Protein AF-A0A8K0KTD8-F1 (afdb_monomer_lite)

Foldseek 3Di:
DWDADPVRDIFWFDDDDPPPQLLLLAPVVPDDPVSNVVSLVVQLVCLVVTGDPVCSVVSVVVSVVSNVVRD

Organism: Ladona fulva (NCBI:txid123851)

Structure (mmCIF, N/CA/C/O backbone):
data_AF-A0A8K0KTD8-F1
#
_entry.id   AF-A0A8K0KTD8-F1
#
loop_
_atom_site.group_PDB
_atom_site.id
_atom_site.type_symbol
_atom_site.label_atom_id
_atom_site.label_alt_id
_atom_site.label_comp_id
_atom_site.label_asym_id
_atom_site.label_entity_id
_atom_site.label_seq_id
_atom_site.pdbx_PDB_ins_code
_atom_site.Cartn_x
_atom_site.Cartn_y
_atom_site.Cartn_z
_atom_site.occupancy
_atom_site.B_iso_or_equiv
_atom_site.auth_seq_id
_atom_site.auth_comp_id
_atom_site.auth_asym_id
_atom_site.auth_atom_id
_atom_site.pdbx_PDB_model_num
ATOM 1 N N . MET A 1 1 ? -5.329 -8.828 7.374 1.00 87.75 1 MET A N 1
ATOM 2 C CA . MET A 1 1 ? -5.316 -9.230 8.787 1.00 87.75 1 MET A CA 1
ATOM 3 C C . MET A 1 1 ? -6.398 -8.447 9.494 1.00 87.75 1 MET A C 1
ATOM 5 O O . MET A 1 1 ? -6.551 -7.270 9.203 1.00 87.75 1 MET A O 1
ATOM 9 N N . VAL A 1 2 ? -7.161 -9.099 10.362 1.00 90.44 2 VAL A N 1
ATOM 10 C CA . VAL A 1 2 ? -8.233 -8.466 11.136 1.00 90.44 2 VAL A CA 1
ATOM 11 C C . VAL A 1 2 ? -7.868 -8.594 12.610 1.00 90.44 2 VAL A C 1
ATOM 13 O O . VAL A 1 2 ? -7.409 -9.658 13.023 1.00 90.44 2 VAL A O 1
ATOM 16 N N . HIS A 1 3 ? -8.021 -7.524 13.382 1.00 89.56 3 HIS A N 1
ATOM 17 C CA . HIS A 1 3 ? -7.732 -7.509 14.816 1.00 89.56 3 HIS A CA 1
ATOM 18 C C . HIS A 1 3 ? -8.752 -6.646 15.562 1.00 89.56 3 HIS A C 1
ATOM 20 O O . HIS A 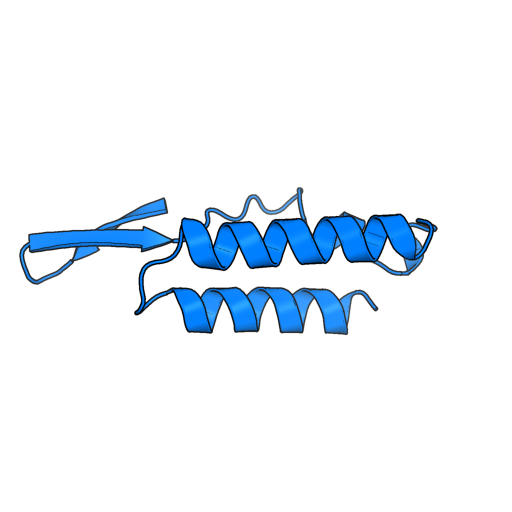1 3 ? -9.453 -5.836 14.959 1.00 89.56 3 HIS A O 1
ATOM 26 N N . ARG A 1 4 ? -8.853 -6.829 16.880 1.00 93.00 4 ARG A N 1
ATOM 27 C CA . ARG A 1 4 ? -9.749 -6.032 17.723 1.00 93.00 4 ARG A CA 1
ATOM 28 C C . ARG A 1 4 ? -8.980 -4.865 18.332 1.00 93.00 4 ARG A C 1
ATOM 30 O O . ARG A 1 4 ? -7.905 -5.076 18.891 1.00 93.00 4 ARG A O 1
ATOM 37 N N . LYS A 1 5 ? -9.521 -3.658 18.204 1.00 90.75 5 LYS A N 1
ATOM 38 C CA . LYS A 1 5 ? -8.941 -2.436 18.767 1.00 90.75 5 LYS A CA 1
ATOM 39 C C . LYS A 1 5 ? -9.299 -2.294 20.257 1.00 90.75 5 LYS A C 1
ATOM 41 O O . LYS A 1 5 ? -10.251 -2.935 20.713 1.00 90.75 5 LYS A O 1
ATOM 46 N N . PRO A 1 6 ? -8.571 -1.457 21.025 1.00 92.25 6 PRO A N 1
ATOM 47 C CA . PRO A 1 6 ? -8.854 -1.226 22.447 1.00 92.25 6 PRO A CA 1
ATOM 48 C C . PRO A 1 6 ? -10.255 -0.670 22.732 1.00 92.25 6 PRO A C 1
ATOM 50 O O . PRO A 1 6 ? -10.824 -0.960 23.779 1.00 92.25 6 PRO A O 1
ATOM 53 N N . ASP A 1 7 ? -10.828 0.085 21.793 1.00 93.06 7 ASP A N 1
ATOM 54 C CA . ASP A 1 7 ? -12.194 0.621 21.864 1.00 93.06 7 ASP A CA 1
ATOM 55 C C . ASP A 1 7 ? -13.284 -0.422 21.527 1.00 93.06 7 ASP A C 1
ATOM 57 O O . ASP A 1 7 ? -14.475 -0.119 21.537 1.00 93.06 7 ASP A O 1
ATOM 61 N N . GLY A 1 8 ? -12.890 -1.666 21.230 1.00 91.00 8 GLY A N 1
ATOM 62 C CA . GLY A 1 8 ? -13.785 -2.768 20.890 1.00 91.00 8 GLY A CA 1
ATOM 63 C C . GLY A 1 8 ? -14.145 -2.873 19.406 1.00 91.00 8 GLY A C 1
ATOM 64 O O . GLY A 1 8 ? -14.754 -3.883 19.032 1.00 91.00 8 GLY A O 1
ATOM 65 N N . SER A 1 9 ? -13.745 -1.904 18.574 1.00 92.56 9 SER A N 1
ATOM 66 C CA . SER A 1 9 ? -13.943 -1.919 17.119 1.00 92.56 9 SER A CA 1
ATOM 67 C C . SER A 1 9 ? -12.999 -2.904 16.408 1.00 92.56 9 SER A C 1
ATOM 69 O O . SER A 1 9 ? -12.111 -3.512 17.017 1.00 92.56 9 SER A O 1
ATOM 71 N N . ILE A 1 10 ? -13.217 -3.116 15.107 1.00 92.25 10 ILE A N 1
ATOM 72 C CA . ILE A 1 10 ? -12.431 -4.043 14.284 1.00 92.25 10 ILE A CA 1
ATOM 73 C C . ILE A 1 10 ? -11.461 -3.254 13.398 1.00 92.25 10 ILE A C 1
ATOM 75 O O . ILE A 1 10 ? -11.879 -2.497 12.524 1.00 92.25 10 ILE A O 1
ATOM 79 N N . GLY A 1 11 ? -10.162 -3.476 13.594 1.00 91.06 11 GLY A N 1
ATOM 80 C CA . GLY A 1 11 ? -9.099 -2.988 12.720 1.00 91.06 11 GLY A CA 1
ATOM 81 C C . GLY A 1 11 ? -8.776 -3.980 11.606 1.00 91.06 11 GLY A C 1
ATOM 82 O O . GLY A 1 11 ? -8.873 -5.201 11.789 1.00 91.06 11 GLY A O 1
ATOM 83 N N . HIS A 1 12 ? -8.380 -3.467 10.444 1.00 92.31 12 HIS A N 1
ATOM 84 C CA . HIS A 1 12 ? -8.056 -4.284 9.274 1.00 92.31 12 HIS A CA 1
ATOM 85 C C . HIS A 1 12 ? -6.880 -3.718 8.472 1.00 92.31 12 HIS A C 1
ATOM 87 O O . HIS A 1 12 ? -6.719 -2.512 8.313 1.00 92.31 12 HIS A O 1
ATOM 93 N N . SER A 1 13 ? -6.035 -4.623 7.981 1.00 90.38 13 SER A N 1
ATOM 94 C CA . SER A 1 13 ? -4.841 -4.305 7.195 1.00 90.38 13 SER A CA 1
ATOM 95 C C . SER A 1 13 ? -4.560 -5.369 6.137 1.00 90.38 13 SER A C 1
ATOM 97 O O . SER A 1 13 ? -5.081 -6.490 6.195 1.00 90.38 13 SER A O 1
ATOM 99 N N . VAL A 1 14 ? -3.713 -5.063 5.155 1.00 88.75 14 VAL A N 1
ATOM 100 C CA . VAL A 1 14 ? -3.263 -6.057 4.171 1.00 88.75 14 VAL A CA 1
ATOM 101 C C . VAL A 1 14 ? -2.430 -7.140 4.866 1.00 88.75 14 VAL A C 1
ATOM 103 O O . VAL A 1 14 ? -1.565 -6.865 5.690 1.00 88.75 14 VAL A O 1
ATOM 106 N N . TYR A 1 15 ? -2.701 -8.411 4.552 1.00 87.25 15 TYR A N 1
ATOM 107 C CA . TYR A 1 15 ? -1.825 -9.504 4.975 1.00 87.25 15 TYR A CA 1
ATOM 108 C C . TYR A 1 15 ? -0.695 -9.697 3.960 1.00 87.25 15 TYR A C 1
ATOM 110 O O . TYR A 1 15 ? -0.954 -9.988 2.788 1.00 87.25 15 TYR A O 1
ATOM 118 N N . 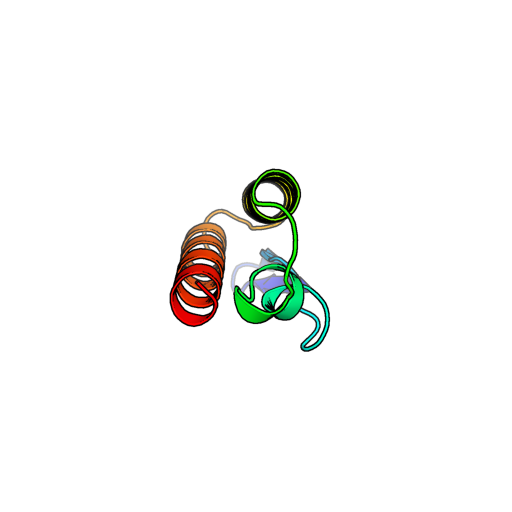HIS A 1 16 ? 0.548 -9.594 4.431 1.00 79.25 16 HIS A N 1
ATOM 119 C CA . HIS A 1 16 ? 1.749 -9.813 3.629 1.00 79.25 16 HIS A CA 1
ATOM 120 C C . HIS A 1 16 ? 2.306 -11.208 3.867 1.00 79.25 16 HIS A C 1
ATOM 122 O O . HIS A 1 16 ? 2.887 -11.496 4.912 1.00 79.25 16 HIS A O 1
ATOM 128 N N . LYS A 1 17 ? 2.160 -12.088 2.872 1.00 76.38 17 LYS A N 1
ATOM 129 C CA . LYS A 1 17 ? 2.886 -13.360 2.868 1.00 76.38 17 LYS A CA 1
ATOM 130 C C . LYS A 1 17 ? 4.341 -13.080 2.465 1.00 76.38 17 LYS A C 1
ATOM 132 O O . LYS A 1 17 ? 4.525 -12.470 1.408 1.00 76.38 17 LYS A O 1
ATOM 137 N N . PRO A 1 18 ? 5.355 -13.585 3.198 1.00 64.50 18 PRO A N 1
ATOM 138 C CA . PRO A 1 18 ? 6.773 -13.278 2.961 1.00 64.50 18 PRO A CA 1
ATOM 139 C C . PRO A 1 18 ? 7.294 -13.524 1.534 1.00 64.50 18 PRO A C 1
ATOM 141 O O . PRO A 1 18 ? 8.368 -13.054 1.186 1.00 64.50 18 PRO A O 1
ATOM 144 N N . ILE A 1 19 ? 6.554 -14.268 0.706 1.00 62.69 19 ILE A N 1
ATOM 145 C CA . ILE A 1 19 ? 7.049 -14.824 -0.559 1.00 62.69 19 ILE A CA 1
ATOM 146 C C . ILE A 1 19 ? 6.395 -14.182 -1.804 1.00 62.69 19 ILE A C 1
ATOM 148 O O . ILE A 1 19 ? 6.884 -14.386 -2.905 1.00 62.69 19 ILE A O 1
ATOM 152 N N . HIS A 1 20 ? 5.308 -13.400 -1.705 1.00 59.06 20 HIS A N 1
ATOM 153 C CA . HIS A 1 20 ? 4.436 -13.205 -2.887 1.00 59.06 20 HIS A CA 1
ATOM 154 C C . HIS A 1 20 ? 4.423 -11.844 -3.604 1.00 59.06 20 HIS A C 1
ATOM 156 O O . HIS A 1 20 ? 3.882 -11.800 -4.704 1.00 59.06 20 HIS A O 1
ATOM 162 N N . ALA A 1 21 ? 4.994 -10.755 -3.075 1.00 56.94 21 ALA A N 1
ATOM 163 C CA . ALA A 1 21 ? 4.876 -9.437 -3.732 1.00 56.94 21 ALA A CA 1
ATOM 164 C C . ALA A 1 21 ? 6.213 -8.740 -4.034 1.00 56.94 21 ALA A C 1
ATOM 166 O O . ALA A 1 21 ? 6.374 -8.192 -5.122 1.00 56.94 21 ALA A O 1
ATOM 167 N N . GLY A 1 22 ? 7.195 -8.809 -3.128 1.00 58.69 22 GLY A N 1
ATOM 168 C CA . GLY A 1 22 ? 8.499 -8.162 -3.332 1.00 58.69 22 GLY A CA 1
ATOM 169 C C . GLY A 1 22 ? 9.282 -8.705 -4.534 1.00 58.69 22 GLY A C 1
ATOM 170 O O . GLY A 1 22 ? 9.951 -7.944 -5.222 1.00 58.69 22 GLY A O 1
ATOM 171 N N . LEU A 1 23 ? 9.128 -9.996 -4.853 1.00 61.66 23 LEU A N 1
ATOM 172 C CA . LEU A 1 23 ? 9.838 -10.647 -5.962 1.00 61.66 23 LEU A CA 1
ATOM 173 C C . LEU A 1 23 ? 9.407 -10.143 -7.349 1.00 61.66 23 LEU A C 1
ATOM 175 O O . LEU A 1 23 ? 10.249 -10.032 -8.233 1.00 61.66 23 LEU A O 1
ATOM 179 N N . TYR A 1 24 ? 8.130 -9.788 -7.540 1.00 63.06 24 TYR A N 1
ATOM 180 C CA . TYR A 1 24 ? 7.640 -9.226 -8.810 1.00 63.06 24 TYR A CA 1
ATOM 181 C C . TYR A 1 24 ? 8.006 -7.752 -8.997 1.00 63.06 24 TYR A C 1
ATOM 183 O O . TYR A 1 24 ? 7.935 -7.233 -10.110 1.00 63.06 24 TYR A O 1
ATOM 191 N N . LEU A 1 25 ? 8.381 -7.073 -7.911 1.00 65.19 25 LEU A N 1
ATOM 192 C CA . LEU A 1 25 ? 8.887 -5.705 -7.955 1.00 65.19 25 LEU A CA 1
ATOM 193 C C . LEU A 1 25 ? 10.407 -5.661 -8.160 1.00 65.19 25 LEU A C 1
ATOM 195 O O . LEU A 1 25 ? 10.925 -4.588 -8.443 1.00 65.19 25 LEU A O 1
ATOM 199 N N . ASN A 1 26 ? 11.104 -6.802 -8.054 1.00 70.12 26 ASN A N 1
ATOM 200 C CA . ASN A 1 26 ? 12.550 -6.917 -8.245 1.00 70.12 26 ASN A CA 1
ATOM 201 C C . ASN A 1 26 ? 12.947 -6.635 -9.698 1.00 70.12 26 ASN A C 1
ATOM 203 O O . ASN A 1 26 ? 12.431 -7.253 -10.623 1.00 70.12 26 ASN A O 1
ATOM 207 N N . ASN A 1 27 ? 13.891 -5.728 -9.915 1.00 63.66 27 ASN A N 1
ATOM 208 C CA . ASN A 1 27 ? 14.413 -5.340 -11.215 1.00 63.66 27 ASN A CA 1
ATOM 209 C C . ASN A 1 27 ? 15.161 -6.505 -11.885 1.00 63.66 27 ASN A C 1
ATOM 211 O O . ASN A 1 27 ? 15.122 -6.647 -13.104 1.00 63.66 27 ASN A O 1
ATOM 215 N N . ASN A 1 28 ? 15.711 -7.426 -11.086 1.00 64.81 28 ASN A N 1
ATOM 216 C CA . ASN A 1 28 ? 16.328 -8.670 -11.556 1.00 64.81 28 ASN A CA 1
ATOM 217 C C . ASN A 1 28 ? 15.308 -9.742 -11.980 1.00 64.81 28 ASN A C 1
ATOM 219 O O . ASN A 1 28 ? 15.698 -10.815 -12.439 1.00 64.81 28 ASN A O 1
ATOM 223 N N . SER A 1 29 ? 14.002 -9.486 -11.849 1.00 66.81 29 SER A N 1
ATOM 224 C CA . SER A 1 29 ? 12.962 -10.419 -12.309 1.00 66.81 29 SER A CA 1
ATOM 225 C C . SER A 1 29 ? 12.794 -10.452 -13.837 1.00 66.81 29 SER A C 1
ATOM 227 O O . SER A 1 29 ? 12.030 -11.270 -14.340 1.00 66.81 29 SER A O 1
ATOM 229 N N . HIS A 1 30 ? 13.493 -9.581 -14.584 1.00 72.31 30 HIS A N 1
ATOM 230 C CA . HIS A 1 30 ? 13.421 -9.452 -16.051 1.00 72.31 30 HIS A CA 1
ATOM 231 C C . HIS A 1 30 ? 11.994 -9.257 -16.606 1.00 72.31 30 HIS A C 1
ATOM 233 O O . HIS A 1 30 ? 11.743 -9.446 -17.797 1.00 72.31 30 HIS A O 1
ATOM 239 N N . HIS A 1 31 ? 11.042 -8.845 -15.764 1.00 75.81 31 HIS A N 1
ATOM 240 C CA . HIS A 1 31 ? 9.678 -8.569 -16.189 1.00 75.81 31 HIS A CA 1
ATOM 241 C C . HIS A 1 31 ? 9.586 -7.258 -16.978 1.00 75.81 31 HIS A C 1
ATOM 243 O O . HIS A 1 31 ? 10.185 -6.231 -16.627 1.00 75.81 31 HIS A O 1
ATOM 249 N N . HIS A 1 32 ? 8.757 -7.277 -18.024 1.00 82.50 32 HIS A N 1
ATOM 250 C CA . HIS A 1 32 ? 8.465 -6.092 -18.821 1.00 82.50 32 HIS A CA 1
ATOM 251 C C . HIS A 1 32 ? 7.921 -4.959 -17.920 1.00 82.50 32 HIS A C 1
ATOM 253 O O . HIS A 1 32 ? 7.118 -5.233 -17.020 1.00 82.50 32 HIS A O 1
ATOM 259 N N . PRO A 1 33 ? 8.307 -3.682 -18.131 1.00 83.56 33 PRO A N 1
ATOM 260 C CA . PRO A 1 33 ? 7.870 -2.565 -17.285 1.00 83.56 33 PRO A CA 1
ATOM 261 C C . PRO A 1 33 ? 6.349 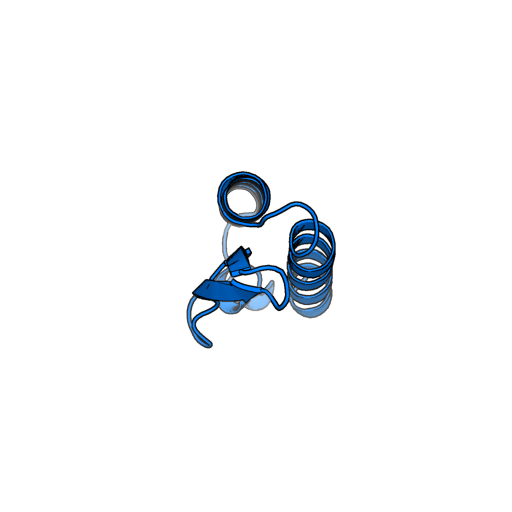-2.474 -17.080 1.00 83.56 33 PRO A C 1
ATOM 263 O O . PRO A 1 33 ? 5.893 -2.154 -15.985 1.00 83.56 33 PRO A O 1
ATOM 266 N N . SER A 1 34 ? 5.548 -2.819 -18.097 1.00 85.25 34 SER A N 1
ATOM 267 C CA . SER A 1 34 ? 4.081 -2.834 -17.976 1.00 85.25 34 SER A CA 1
ATOM 268 C C . SER A 1 34 ? 3.576 -3.825 -16.923 1.00 85.25 34 SER A C 1
ATOM 270 O O . SER A 1 34 ? 2.640 -3.509 -16.191 1.00 85.25 34 SER A O 1
ATOM 272 N N . GLN A 1 35 ? 4.213 -4.992 -16.798 1.00 83.44 35 GLN A N 1
ATOM 273 C CA . GLN A 1 35 ? 3.848 -6.005 -15.812 1.00 83.44 35 GLN A CA 1
ATOM 274 C C . GLN A 1 35 ? 4.168 -5.521 -14.396 1.00 83.44 35 GLN A C 1
ATOM 276 O O . GLN A 1 35 ? 3.331 -5.640 -13.503 1.00 83.44 35 GLN A O 1
ATOM 281 N N . ARG A 1 36 ? 5.336 -4.896 -14.201 1.00 82.38 36 ARG A N 1
ATOM 282 C CA . ARG A 1 36 ? 5.721 -4.292 -12.915 1.00 82.38 36 ARG A CA 1
ATOM 283 C C . ARG A 1 36 ? 4.743 -3.197 -12.490 1.00 82.38 36 ARG A C 1
ATOM 285 O O . ARG A 1 36 ? 4.264 -3.202 -11.358 1.00 82.38 36 ARG A O 1
ATOM 292 N N . ASN A 1 37 ? 4.376 -2.312 -13.415 1.00 85.38 37 ASN A N 1
ATOM 293 C CA . ASN A 1 37 ? 3.405 -1.249 -13.152 1.00 85.38 37 ASN A CA 1
ATOM 294 C C . ASN A 1 37 ? 2.008 -1.801 -12.829 1.00 85.38 37 ASN A C 1
ATOM 296 O O . ASN A 1 37 ? 1.341 -1.291 -11.928 1.00 85.38 37 ASN A O 1
ATOM 300 N N . ALA A 1 38 ? 1.571 -2.861 -13.515 1.00 87.38 38 ALA A N 1
ATOM 301 C CA . ALA A 1 38 ? 0.296 -3.519 -13.229 1.00 87.38 38 ALA A CA 1
ATOM 302 C C . ALA A 1 38 ? 0.277 -4.154 -11.827 1.00 87.38 38 ALA A C 1
ATOM 304 O O . ALA A 1 38 ? -0.706 -4.012 -11.092 1.00 87.38 38 ALA A O 1
ATOM 305 N N . VAL A 1 39 ? 1.378 -4.797 -11.421 1.00 85.81 39 VAL A N 1
ATOM 306 C CA . VAL A 1 39 ? 1.541 -5.349 -10.067 1.00 85.81 39 VAL A CA 1
ATOM 307 C C . VAL A 1 39 ? 1.497 -4.234 -9.023 1.00 85.81 39 VAL A C 1
ATOM 309 O O . VAL A 1 39 ? 0.721 -4.332 -8.073 1.00 85.81 39 VAL A O 1
ATOM 312 N N . LEU A 1 40 ? 2.252 -3.147 -9.214 1.00 86.44 40 LEU A N 1
ATOM 313 C CA . LEU A 1 40 ? 2.248 -2.009 -8.291 1.00 86.44 40 LEU A CA 1
ATOM 314 C C . LEU A 1 40 ? 0.850 -1.387 -8.159 1.00 86.44 40 LEU A C 1
ATOM 316 O O . LEU A 1 40 ? 0.379 -1.171 -7.044 1.00 86.44 40 LEU A O 1
ATOM 320 N N . SER A 1 41 ? 0.160 -1.159 -9.280 1.00 90.38 41 SER A N 1
ATOM 321 C CA . SER A 1 41 ? -1.212 -0.635 -9.294 1.00 90.38 41 SER A CA 1
ATOM 322 C C . SER A 1 41 ? -2.168 -1.528 -8.500 1.00 90.38 41 SER A C 1
ATOM 324 O O . SER A 1 41 ? -2.938 -1.047 -7.666 1.00 90.38 41 SER A O 1
ATOM 326 N N . THR A 1 42 ? -2.059 -2.845 -8.684 1.00 90.56 42 THR A N 1
ATOM 327 C CA . THR A 1 42 ? -2.867 -3.826 -7.952 1.00 90.56 42 THR A CA 1
ATOM 328 C C . THR A 1 42 ? -2.584 -3.783 -6.450 1.00 90.56 42 THR A C 1
ATOM 330 O O . THR A 1 42 ? -3.516 -3.807 -5.649 1.00 90.56 42 THR A O 1
ATOM 333 N N . LEU A 1 43 ? -1.314 -3.694 -6.045 1.00 89.06 43 LEU A N 1
ATOM 334 C CA . LEU A 1 43 ? -0.932 -3.614 -4.632 1.00 89.06 43 LEU A CA 1
ATOM 335 C C . LEU A 1 43 ? -1.431 -2.319 -3.978 1.00 89.06 43 LEU A C 1
ATOM 337 O O . LEU A 1 43 ? -1.993 -2.367 -2.887 1.00 89.06 43 LEU A O 1
ATOM 341 N N . VAL A 1 44 ? -1.310 -1.180 -4.666 1.00 91.19 44 VAL A N 1
ATOM 342 C CA . VAL A 1 44 ? -1.822 0.114 -4.183 1.00 91.19 44 VAL A CA 1
ATOM 343 C C . VAL A 1 44 ? -3.345 0.105 -4.074 1.00 91.19 44 VAL A C 1
ATOM 345 O O . VAL A 1 44 ? -3.893 0.621 -3.102 1.00 91.19 44 VAL A O 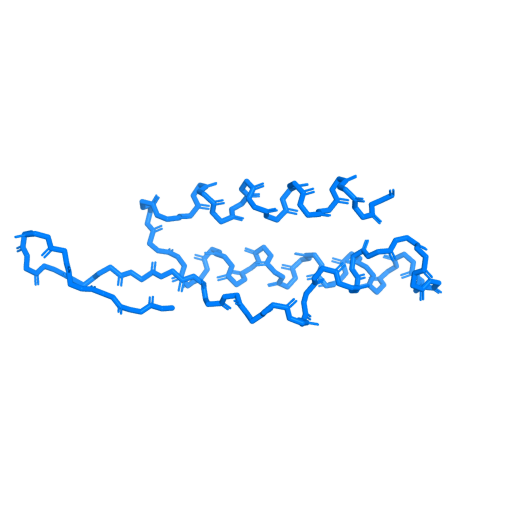1
ATOM 348 N N . ASN A 1 45 ? -4.045 -0.481 -5.047 1.00 93.94 45 ASN A N 1
ATOM 349 C CA . ASN A 1 45 ? -5.496 -0.627 -4.984 1.00 93.94 45 ASN A CA 1
ATOM 350 C C . ASN A 1 45 ? -5.902 -1.472 -3.766 1.00 93.94 45 ASN A C 1
ATOM 352 O O . ASN A 1 45 ? -6.700 -1.025 -2.947 1.00 93.94 45 ASN A O 1
ATOM 356 N N . ARG A 1 46 ? -5.257 -2.628 -3.572 1.00 91.62 46 ARG A N 1
ATOM 357 C CA . ARG A 1 46 ? -5.500 -3.499 -2.414 1.00 91.62 46 ARG A CA 1
ATOM 358 C C . ARG A 1 46 ? -5.237 -2.798 -1.085 1.00 91.62 46 ARG A C 1
ATOM 360 O O . ARG A 1 46 ? -6.040 -2.962 -0.174 1.00 91.62 46 ARG A O 1
ATOM 367 N N . ALA A 1 47 ? -4.171 -2.005 -0.983 1.00 92.25 47 ALA A N 1
ATOM 368 C CA . ALA A 1 47 ? -3.889 -1.195 0.201 1.00 92.25 47 ALA A CA 1
ATOM 369 C C . ALA A 1 47 ? -5.056 -0.257 0.529 1.00 92.25 47 ALA A C 1
ATOM 371 O O . ALA A 1 47 ? -5.529 -0.237 1.659 1.00 92.25 47 ALA A O 1
ATOM 372 N N . LYS A 1 48 ? -5.569 0.462 -0.476 1.00 92.94 48 LYS A N 1
ATOM 373 C CA . LYS A 1 48 ? -6.699 1.389 -0.314 1.00 92.94 48 LYS A CA 1
ATOM 374 C C . LYS A 1 48 ? -8.019 0.694 0.018 1.00 92.94 48 LYS A C 1
ATOM 376 O O . LYS A 1 48 ? -8.858 1.294 0.673 1.00 92.94 48 LYS A O 1
ATOM 381 N N . THR A 1 49 ? -8.224 -0.531 -0.460 1.00 92.88 49 THR A N 1
ATOM 382 C CA . THR A 1 49 ? -9.476 -1.272 -0.245 1.00 92.88 49 THR A CA 1
ATOM 383 C C . THR A 1 49 ? -9.496 -2.049 1.072 1.00 92.88 49 THR A C 1
ATOM 385 O O . THR A 1 49 ? -10.569 -2.262 1.625 1.00 92.88 49 THR A O 1
ATOM 388 N N . ILE A 1 50 ? -8.341 -2.521 1.551 1.00 91.06 50 ILE A N 1
ATOM 389 C CA . ILE A 1 50 ? -8.251 -3.480 2.668 1.00 91.06 50 ILE A CA 1
ATOM 390 C C . ILE A 1 50 ? -7.690 -2.850 3.945 1.00 91.06 50 ILE A C 1
ATOM 392 O O . ILE A 1 50 ? -7.906 -3.399 5.021 1.00 91.06 50 ILE A O 1
ATOM 396 N N . SER A 1 51 ? -6.935 -1.758 3.864 1.00 91.81 51 SER A N 1
ATOM 397 C CA . SER A 1 51 ? -6.440 -1.095 5.069 1.00 91.81 51 SER A CA 1
ATOM 398 C C . SER A 1 51 ? -7.454 -0.083 5.576 1.00 91.81 51 SER A C 1
ATOM 400 O O . SER A 1 51 ? -7.964 0.725 4.801 1.00 91.81 51 SER A O 1
ATOM 402 N N . ASP A 1 52 ? -7.688 -0.088 6.885 1.00 91.81 52 ASP A N 1
ATOM 403 C CA . ASP A 1 52 ? -8.332 1.043 7.547 1.00 91.81 52 ASP A CA 1
ATOM 404 C C . ASP A 1 52 ? -7.439 2.299 7.500 1.00 91.81 52 ASP A C 1
ATOM 406 O O . ASP A 1 52 ? -6.263 2.249 7.120 1.00 91.81 52 ASP A O 1
ATOM 410 N N . GLU A 1 53 ? -7.999 3.452 7.873 1.00 88.44 53 GLU A N 1
ATOM 411 C CA . GLU A 1 53 ? -7.296 4.741 7.800 1.00 88.44 53 GLU A CA 1
ATOM 412 C C . GLU A 1 53 ? -5.986 4.756 8.602 1.00 88.44 53 GLU A C 1
ATOM 414 O O . GLU A 1 53 ? -4.991 5.338 8.163 1.00 88.44 53 GLU A O 1
ATOM 419 N N . GLU A 1 54 ? -5.963 4.064 9.743 1.00 88.31 54 GLU A N 1
ATOM 420 C CA . GLU A 1 54 ? -4.794 3.959 10.618 1.00 88.31 54 GLU A CA 1
ATOM 421 C C . GLU A 1 54 ? -3.664 3.153 9.962 1.00 88.31 54 GLU A C 1
ATOM 423 O O . GLU A 1 54 ? -2.492 3.522 10.070 1.00 88.31 54 GLU A O 1
ATOM 428 N N . ASN A 1 55 ? -4.000 2.082 9.237 1.00 89.50 55 ASN A N 1
ATOM 429 C CA . ASN A 1 55 ? -3.024 1.185 8.619 1.00 89.50 55 ASN A CA 1
ATOM 430 C C . ASN A 1 55 ? -2.663 1.569 7.173 1.00 89.50 55 ASN A C 1
ATOM 432 O O . ASN A 1 55 ? -1.616 1.153 6.669 1.00 89.50 55 ASN A O 1
ATOM 436 N N . LEU A 1 56 ? -3.476 2.379 6.484 1.00 92.81 56 LEU A N 1
ATOM 437 C CA . LEU A 1 56 ? -3.267 2.716 5.070 1.00 92.81 56 LEU A CA 1
ATOM 438 C C . LEU A 1 56 ? -1.921 3.404 4.822 1.00 92.81 56 LEU A C 1
ATOM 440 O O . LEU A 1 56 ? -1.205 3.067 3.877 1.00 92.81 56 LEU A O 1
ATOM 444 N N . LYS A 1 57 ? -1.545 4.360 5.676 1.00 92.31 57 LYS A N 1
ATOM 445 C CA . LYS A 1 57 ? -0.279 5.091 5.520 1.00 92.31 57 LYS A CA 1
ATOM 446 C C . LYS A 1 57 ? 0.930 4.167 5.672 1.00 92.31 57 LYS A C 1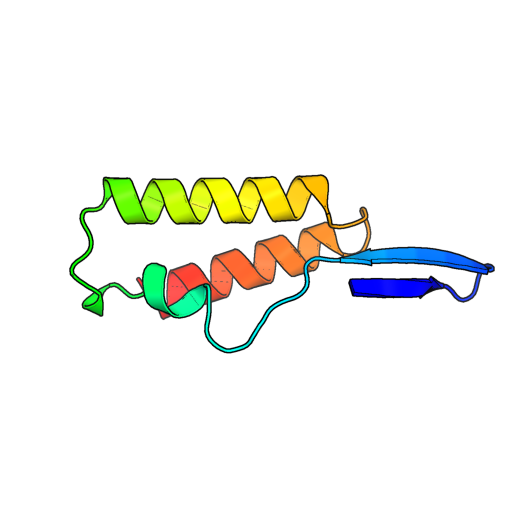
ATOM 448 O O . LYS A 1 57 ? 1.887 4.277 4.904 1.00 92.31 57 LYS A O 1
ATOM 453 N N . GLN A 1 58 ? 0.879 3.259 6.644 1.00 90.38 58 GLN A N 1
ATOM 454 C CA . GLN A 1 58 ? 1.931 2.272 6.865 1.00 90.38 58 GLN A CA 1
ATOM 455 C C . GLN A 1 58 ? 2.048 1.323 5.669 1.00 90.38 58 GLN A C 1
ATOM 457 O O . GLN A 1 58 ? 3.155 1.058 5.202 1.00 90.38 58 GLN A O 1
ATOM 462 N N . GLU A 1 59 ? 0.916 0.886 5.122 1.00 90.81 59 GLU A N 1
ATOM 463 C CA . GLU A 1 59 ? 0.865 0.005 3.958 1.00 90.81 59 GLU A CA 1
ATOM 464 C C . GLU A 1 59 ? 1.470 0.660 2.706 1.00 90.81 59 GLU A C 1
ATOM 466 O O . GLU A 1 59 ? 2.310 0.071 2.025 1.00 90.81 59 GLU A O 1
ATOM 471 N N . LEU A 1 60 ? 1.118 1.918 2.424 1.00 91.62 60 LEU A N 1
ATOM 472 C CA . LEU A 1 60 ? 1.705 2.661 1.305 1.00 91.62 60 LEU A CA 1
ATOM 473 C C . LEU A 1 60 ? 3.214 2.879 1.488 1.00 91.62 60 LEU A C 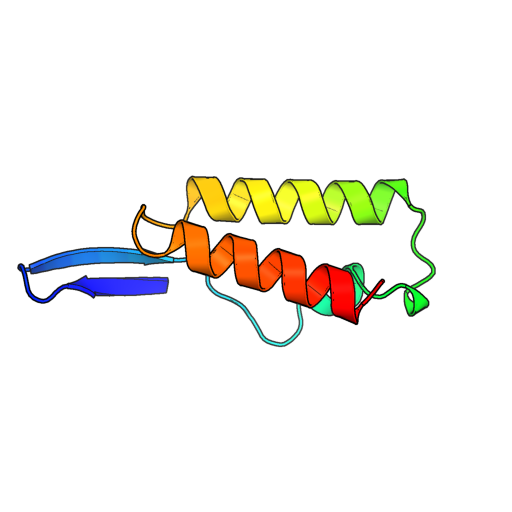1
ATOM 475 O O . LEU A 1 60 ? 3.974 2.773 0.524 1.00 91.62 60 LEU A O 1
ATOM 479 N N . SER A 1 61 ? 3.663 3.147 2.718 1.00 90.81 61 SER A N 1
ATOM 480 C CA . SER A 1 61 ? 5.089 3.279 3.036 1.00 90.81 61 SER A CA 1
ATOM 481 C C . SER A 1 61 ? 5.848 1.963 2.844 1.00 90.81 61 SER A C 1
ATOM 483 O O . SER A 1 61 ? 6.963 1.969 2.309 1.00 90.81 61 SER A O 1
ATOM 485 N N . HIS A 1 62 ? 5.234 0.834 3.209 1.00 89.00 62 HIS A N 1
ATOM 486 C CA . HIS A 1 62 ? 5.781 -0.494 2.957 1.00 89.00 62 HIS A CA 1
ATOM 487 C C . HIS A 1 62 ? 5.959 -0.733 1.454 1.00 89.00 62 HIS A C 1
ATOM 489 O O . HIS A 1 62 ? 7.078 -0.992 1.015 1.00 89.00 62 HIS A O 1
ATOM 495 N N . LEU A 1 63 ? 4.904 -0.534 0.653 1.00 87.69 63 LEU A N 1
ATOM 496 C CA . LEU A 1 63 ? 4.960 -0.696 -0.805 1.00 87.69 63 LEU A CA 1
ATOM 497 C C . LEU A 1 63 ? 6.021 0.196 -1.457 1.00 87.69 63 LEU A C 1
ATOM 499 O O . LEU A 1 63 ? 6.754 -0.265 -2.332 1.00 87.69 63 LEU A O 1
ATOM 503 N N . TRP A 1 64 ? 6.142 1.451 -1.017 1.00 87.50 64 TRP A N 1
ATOM 504 C CA . TRP A 1 64 ? 7.165 2.368 -1.518 1.00 87.50 64 TRP A CA 1
ATOM 505 C C . TRP A 1 64 ? 8.581 1.878 -1.208 1.00 87.50 64 TRP A C 1
ATOM 507 O O . TRP A 1 64 ? 9.445 1.870 -2.084 1.00 87.50 64 TRP A O 1
ATOM 517 N N . THR A 1 65 ? 8.813 1.425 0.025 1.00 86.19 65 THR A N 1
ATOM 518 C CA . THR A 1 65 ? 10.116 0.903 0.452 1.00 86.19 65 THR A CA 1
ATOM 519 C C . THR A 1 65 ? 10.470 -0.360 -0.321 1.00 86.19 65 THR A C 1
ATOM 521 O O . THR A 1 65 ? 11.576 -0.460 -0.850 1.00 86.19 65 THR A O 1
ATOM 524 N N . THR A 1 66 ? 9.524 -1.293 -0.453 1.00 82.12 66 THR A N 1
ATOM 525 C CA . THR A 1 66 ? 9.706 -2.516 -1.237 1.00 82.12 66 THR A CA 1
ATOM 526 C C . THR A 1 66 ? 10.013 -2.184 -2.688 1.00 82.12 66 THR A C 1
ATOM 528 O O . THR A 1 66 ? 10.967 -2.732 -3.224 1.00 82.12 66 THR A O 1
ATOM 531 N N . PHE A 1 67 ? 9.273 -1.269 -3.314 1.00 79.38 67 PHE A N 1
ATOM 532 C CA . PHE A 1 67 ? 9.532 -0.864 -4.694 1.00 79.38 67 PHE A CA 1
ATOM 533 C C . PHE A 1 67 ? 10.919 -0.235 -4.855 1.00 79.38 67 PHE A C 1
ATOM 535 O O . PHE A 1 67 ? 11.650 -0.600 -5.764 1.00 79.38 67 PHE A O 1
ATOM 542 N N . ARG A 1 68 ? 11.324 0.658 -3.945 1.00 80.50 68 ARG A N 1
ATOM 543 C CA . ARG A 1 68 ? 12.636 1.318 -3.997 1.00 80.50 68 ARG A CA 1
ATOM 544 C C . ARG A 1 68 ? 13.806 0.355 -3.785 1.00 80.50 68 ARG A C 1
ATOM 546 O O . ARG A 1 68 ? 14.838 0.529 -4.413 1.00 80.50 68 ARG A O 1
ATOM 553 N N . GLN A 1 69 ? 13.667 -0.621 -2.890 1.00 77.19 69 GLN A N 1
ATOM 554 C CA . GLN A 1 69 ? 14.708 -1.626 -2.625 1.00 77.19 69 GLN A CA 1
ATOM 555 C C . GLN A 1 69 ? 14.856 -2.643 -3.757 1.00 77.19 69 GLN A C 1
ATOM 557 O O . GLN A 1 69 ? 15.895 -3.285 -3.874 1.00 77.19 69 GLN A O 1
ATOM 562 N N . ASN A 1 70 ? 13.796 -2.820 -4.540 1.00 69.25 70 ASN A N 1
ATOM 563 C CA . ASN A 1 70 ? 13.722 -3.800 -5.608 1.00 69.25 70 ASN A CA 1
ATOM 564 C C . ASN A 1 70 ? 13.841 -3.165 -7.003 1.00 69.25 70 ASN A C 1
ATOM 566 O O . ASN A 1 70 ? 13.897 -3.911 -7.967 1.00 69.25 70 ASN A O 1
ATOM 570 N N . GLY A 1 71 ? 13.874 -1.836 -7.127 1.00 57.09 71 GLY A N 1
ATOM 571 C CA . GLY A 1 71 ? 14.053 -1.102 -8.387 1.00 57.09 71 GLY A CA 1
ATOM 572 C C . GLY A 1 71 ? 15.492 -1.052 -8.876 1.00 57.09 71 GLY A C 1
ATOM 573 O O . GLY A 1 71 ? 16.414 -1.123 -8.038 1.00 57.09 71 GLY A O 1
#

Sequence (71 aa):
MVHRKPDGSIGHSVYHKPIHAGLYLNNNSHHHPSQRNAVLSTLVNRAKTISDEENLKQELSHLWTTFRQNG

Secondary structure (DSSP, 8-state):
-EEE-TTS-EEE-----TTSSHHHH-GGG---HHHHHHHHHHHHHHHHHHS-HHHHHHHHHHHHHHHHHH-

Radius of gyration: 13.78 Å; chains: 1; bounding box: 30×20×41 Å

pLDDT: mean 83.04, std 11.0, range [56.94, 93.94]

InterPro domains:
  IPR058912 Helix-turn-helix domain, animal [PF26215] (23-71)